Protein AF-A0A6H5HG84-F1 (afdb_monomer)

Sequence (73 aa):
YPQLNPMIMRRFQEPGDVEKAFELVHKSEGLEQARFLAKKHCNEAVRLANTFQESPYQKALVVVSDLVLNRMK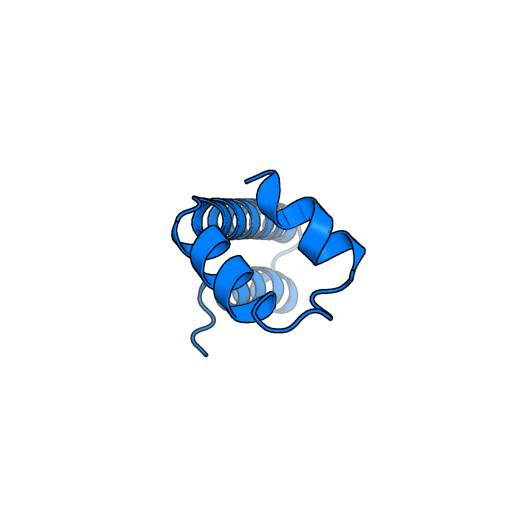

Organism: NCBI:txid355587

pLDDT: mean 94.46, std 6.67, range [54.53, 98.44]

InterPro domains:
  IPR008949 Isoprenoid synthase domain superfamily [G3DSA:1.10.600.10] (1-72)
  IPR008949 Isoprenoid synthase domain superfamily [SSF48576] (11-72)

Solvent-accessible surface area (backbone atoms only — not comparable to full-atom values): 4276 Å² total; per-residue (Å²): 120,74,81,46,52,64,38,58,75,56,68,46,71,55,92,63,32,62,64,52,46,50,51,53,46,69,76,40,66,56,62,59,52,51,52,51,50,53,51,53,53,30,54,50,51,37,58,56,38,68,73,50,75,92,45,75,68,40,52,46,54,40,50,50,38,50,48,69,76,66,62,77,129

Nearest PDB structures (foldseek):
  1sg2-assembly1_C  TM=5.341E-01  e=6.328E+00  Escherichia coli
  3kik-assembly3_C  TM=3.511E-01  e=7.168E+00  Saccharomyces cerevisiae

Secondary structure (DSSP, 8-state):
-TTHHHHHHTTT-STTHHHHHHHHHHHSSHHHHHHHHHHHHHHHHHHHHTTSPSSHHHHHHHHHHHHHHH---

Mean predicted aligned error: 4.03 Å

Structure (mmCIF, N/CA/C/O backbone):
data_AF-A0A6H5HG84-F1
#
_entry.id   AF-A0A6H5HG84-F1
#
loop_
_atom_site.group_PDB
_atom_site.id
_atom_site.type_symbol
_atom_site.label_atom_id
_atom_site.label_alt_id
_atom_site.label_comp_id
_atom_site.label_asym_id
_atom_site.label_entity_id
_atom_site.label_seq_id
_atom_site.pdbx_PDB_ins_code
_atom_site.Cartn_x
_atom_site.Cartn_y
_atom_site.Cartn_z
_atom_site.occupancy
_atom_site.B_iso_or_equiv
_atom_site.auth_seq_id
_atom_site.auth_comp_id
_atom_site.auth_asym_id
_atom_site.auth_atom_id
_atom_site.pdbx_PDB_model_num
ATOM 1 N N . TYR A 1 1 ? 12.234 6.534 -12.947 1.00 86.00 1 TYR A N 1
ATOM 2 C CA . TYR A 1 1 ? 12.359 5.464 -13.956 1.00 86.00 1 TYR A CA 1
ATOM 3 C C . TYR A 1 1 ? 11.601 5.809 -15.243 1.00 86.00 1 TYR A C 1
ATOM 5 O O . TYR A 1 1 ? 10.633 5.132 -15.569 1.00 86.00 1 TYR A O 1
ATOM 13 N N . PRO A 1 2 ? 12.012 6.848 -16.003 1.00 90.50 2 PRO A N 1
ATOM 14 C CA . PRO A 1 2 ? 11.316 7.255 -17.237 1.00 90.50 2 PRO A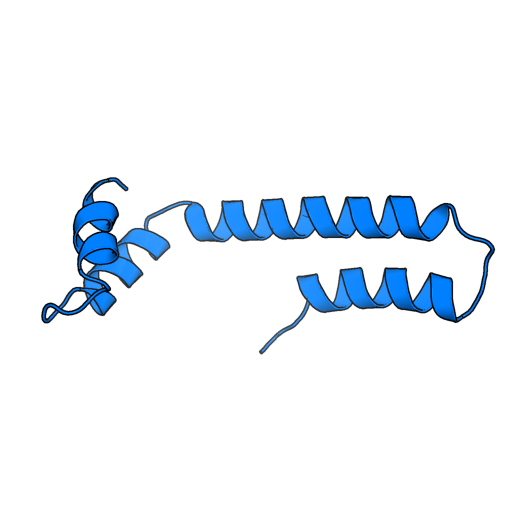 CA 1
ATOM 15 C C . PRO A 1 2 ? 11.325 6.184 -18.334 1.00 90.50 2 PRO A C 1
ATOM 17 O O . PRO A 1 2 ? 10.457 6.177 -19.200 1.00 90.50 2 PRO A O 1
ATOM 20 N N . GLN A 1 3 ? 12.284 5.254 -18.278 1.00 90.88 3 GLN A N 1
ATOM 21 C CA . GLN A 1 3 ? 12.414 4.139 -19.216 1.00 90.88 3 GLN A CA 1
ATOM 22 C C . GLN A 1 3 ? 11.201 3.199 -19.182 1.00 90.88 3 GLN A C 1
ATOM 24 O O . GLN A 1 3 ? 10.964 2.493 -20.155 1.00 90.88 3 GLN A O 1
ATOM 29 N N . LEU A 1 4 ? 10.429 3.205 -18.089 1.00 92.50 4 LEU A N 1
ATOM 30 C CA . LEU A 1 4 ? 9.202 2.423 -17.938 1.00 92.50 4 LEU A CA 1
ATOM 31 C C . LEU A 1 4 ? 8.045 2.986 -18.781 1.00 92.50 4 LEU A C 1
ATOM 33 O O . LEU A 1 4 ? 7.193 2.231 -19.235 1.00 92.50 4 LEU A O 1
ATOM 37 N N . ASN A 1 5 ? 8.030 4.299 -19.034 1.00 94.31 5 ASN A N 1
ATOM 38 C CA . ASN A 1 5 ? 6.943 4.991 -19.731 1.00 94.31 5 ASN A CA 1
ATOM 39 C C . ASN A 1 5 ? 6.640 4.422 -21.129 1.00 94.31 5 ASN A C 1
ATOM 41 O O . ASN A 1 5 ? 5.474 4.124 -21.380 1.00 94.31 5 ASN A O 1
ATOM 45 N N . PRO A 1 6 ? 7.615 4.224 -22.041 1.00 95.94 6 PRO A N 1
ATOM 46 C CA . PRO A 1 6 ? 7.323 3.621 -23.342 1.00 95.94 6 PRO A CA 1
ATOM 47 C C . PRO A 1 6 ? 6.769 2.193 -23.218 1.00 95.94 6 PRO A C 1
ATOM 49 O O . PRO A 1 6 ? 5.834 1.861 -23.941 1.00 95.94 6 PRO A O 1
ATOM 52 N N . MET A 1 7 ? 7.266 1.389 -22.265 1.00 96.38 7 MET A N 1
ATOM 53 C CA . MET A 1 7 ? 6.753 0.033 -21.999 1.00 96.38 7 MET A CA 1
ATOM 54 C C . MET A 1 7 ? 5.291 0.073 -21.530 1.00 96.38 7 MET A C 1
ATOM 56 O O . MET A 1 7 ? 4.460 -0.689 -22.017 1.00 96.38 7 MET A O 1
ATOM 60 N N . ILE A 1 8 ? 4.949 1.016 -20.642 1.00 94.56 8 ILE A N 1
ATOM 61 C CA . ILE A 1 8 ? 3.571 1.249 -20.179 1.00 94.56 8 ILE A CA 1
ATOM 62 C C . ILE A 1 8 ? 2.666 1.670 -21.343 1.00 94.56 8 ILE A C 1
ATOM 64 O O . ILE A 1 8 ? 1.571 1.129 -21.494 1.00 94.56 8 ILE A O 1
ATOM 68 N N . MET A 1 9 ? 3.114 2.611 -22.181 1.00 96.62 9 MET A N 1
ATOM 69 C CA . MET A 1 9 ? 2.324 3.135 -23.304 1.00 96.62 9 MET A CA 1
ATOM 70 C C . MET A 1 9 ? 1.949 2.046 -24.311 1.00 96.62 9 MET A C 1
ATOM 72 O O . MET A 1 9 ? 0.832 2.049 -24.827 1.00 96.62 9 MET A O 1
ATOM 76 N N . ARG A 1 10 ? 2.844 1.078 -24.537 1.00 96.94 10 ARG A N 1
ATOM 77 C CA . ARG A 1 10 ? 2.579 -0.107 -25.368 1.00 96.94 10 ARG A CA 1
ATOM 78 C C . ARG A 1 10 ? 2.057 -1.313 -24.587 1.00 96.94 10 ARG A C 1
ATOM 80 O O . ARG A 1 10 ? 2.049 -2.416 -25.115 1.00 96.94 10 ARG A O 1
ATOM 87 N N . ARG A 1 11 ? 1.628 -1.128 -23.333 1.00 96.06 11 ARG A N 1
ATOM 88 C CA . ARG A 1 11 ? 1.046 -2.175 -22.473 1.00 96.06 11 ARG A CA 1
ATOM 89 C C . ARG A 1 11 ? 1.916 -3.432 -22.343 1.00 96.06 11 ARG A C 1
ATOM 91 O O . ARG A 1 11 ? 1.382 -4.534 -22.273 1.00 96.06 11 ARG A O 1
ATOM 98 N N . PHE A 1 12 ? 3.234 -3.257 -22.303 1.00 96.44 12 PHE A N 1
ATOM 99 C CA . PHE A 1 12 ? 4.214 -4.339 -22.173 1.00 96.44 12 PHE A CA 1
ATOM 100 C C . PHE A 1 12 ? 4.114 -5.411 -23.279 1.00 96.44 12 PHE A C 1
ATOM 102 O O . PHE A 1 12 ? 4.314 -6.594 -23.017 1.00 96.44 12 PHE A O 1
ATOM 109 N N . GLN A 1 13 ? 3.733 -5.017 -24.500 1.00 96.44 13 GLN A N 1
ATOM 110 C CA . GLN A 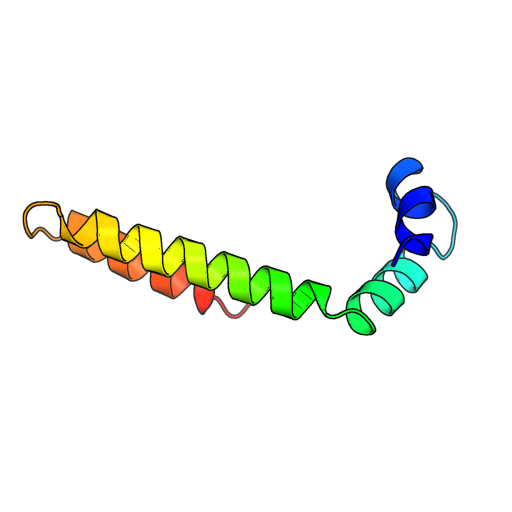1 13 ? 3.499 -5.943 -25.614 1.00 96.44 13 GLN A CA 1
ATOM 111 C C . GLN A 1 13 ? 4.772 -6.416 -26.331 1.00 96.44 13 GLN A C 1
ATOM 113 O O . GLN A 1 13 ? 4.699 -7.383 -27.090 1.00 96.44 13 GLN A O 1
ATOM 118 N N . GLU A 1 14 ? 5.922 -5.762 -26.140 1.00 96.69 14 GLU A N 1
ATOM 119 C CA . GLU A 1 14 ? 7.170 -6.206 -26.769 1.00 96.69 14 GLU A CA 1
ATOM 120 C C . GLU A 1 14 ? 7.846 -7.324 -25.956 1.00 96.69 14 GLU A C 1
ATOM 122 O O . GLU A 1 14 ? 7.800 -7.311 -24.721 1.00 96.69 14 GLU A O 1
ATOM 127 N N . PRO A 1 15 ? 8.527 -8.279 -26.618 1.00 96.69 15 PRO A N 1
ATOM 128 C CA . PRO A 1 15 ? 9.327 -9.281 -25.921 1.00 96.69 15 PRO A CA 1
ATOM 129 C C . PRO A 1 15 ? 10.354 -8.626 -24.985 1.00 96.69 15 PRO A C 1
ATOM 131 O O . PRO A 1 15 ? 11.115 -7.756 -25.408 1.00 96.69 15 PRO A O 1
ATOM 134 N N . GLY A 1 16 ? 10.397 -9.051 -23.721 1.00 95.69 16 GLY A N 1
ATOM 135 C CA . GLY A 1 16 ? 11.318 -8.504 -22.720 1.00 95.69 16 GLY A CA 1
ATOM 136 C C . GLY A 1 16 ? 10.777 -7.314 -21.917 1.00 95.69 16 GLY A C 1
ATOM 137 O O . GLY A 1 16 ? 11.442 -6.868 -20.977 1.00 95.69 16 GLY A O 1
ATOM 138 N N . ASP A 1 17 ? 9.601 -6.772 -22.261 1.00 96.88 17 ASP A N 1
ATOM 139 C CA . ASP A 1 17 ? 9.018 -5.626 -21.552 1.00 96.88 17 ASP A CA 1
ATOM 140 C C . ASP A 1 17 ? 8.716 -5.944 -20.090 1.00 96.88 17 ASP A C 1
ATOM 142 O O . ASP A 1 17 ? 8.987 -5.128 -19.210 1.00 96.88 17 ASP A O 1
ATOM 146 N N . VAL A 1 18 ? 8.157 -7.125 -19.826 1.00 96.19 18 VAL A N 1
ATOM 147 C CA . 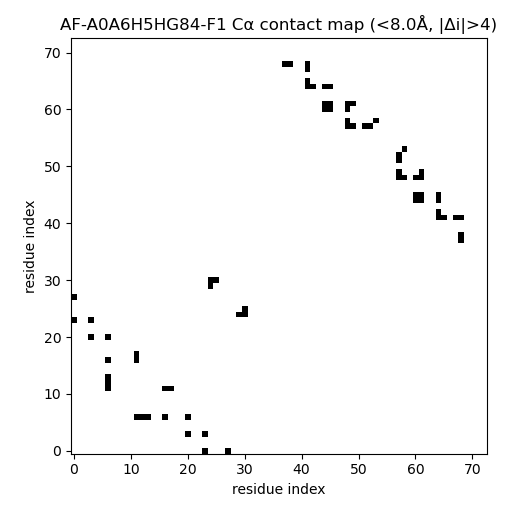VAL A 1 18 ? 7.743 -7.531 -18.479 1.00 96.19 18 VAL A CA 1
ATOM 148 C C . VAL A 1 18 ? 8.966 -7.745 -17.594 1.00 96.19 18 VAL A C 1
ATOM 150 O O . VAL A 1 18 ? 9.018 -7.223 -16.483 1.00 96.19 18 VAL A O 1
ATOM 153 N N . GLU A 1 19 ? 9.975 -8.448 -18.100 1.00 97.00 19 GLU A N 1
ATOM 154 C CA . GLU A 1 19 ? 11.221 -8.744 -17.397 1.00 97.00 19 GLU A CA 1
ATOM 155 C C . GLU A 1 19 ? 11.969 -7.451 -17.060 1.00 97.00 19 GLU A C 1
ATOM 157 O O . GLU A 1 19 ? 12.355 -7.213 -15.913 1.00 97.00 19 GLU A O 1
ATOM 162 N N . LYS A 1 20 ? 12.105 -6.555 -18.044 1.00 95.38 20 LYS A N 1
ATOM 163 C CA . LYS A 1 20 ? 12.779 -5.271 -17.851 1.00 95.38 20 LYS A CA 1
ATOM 164 C C . LYS A 1 20 ? 11.993 -4.351 -16.922 1.00 95.38 20 LYS A C 1
ATOM 166 O O . LYS A 1 20 ? 12.590 -3.696 -16.069 1.00 95.38 20 LYS A O 1
ATOM 171 N N . ALA A 1 21 ? 10.668 -4.295 -17.050 1.00 95.31 21 ALA A N 1
ATOM 172 C CA . ALA A 1 21 ? 9.821 -3.529 -16.143 1.00 95.31 21 ALA A CA 1
ATOM 173 C C . ALA A 1 21 ? 9.942 -4.038 -14.703 1.00 95.31 21 ALA A C 1
ATOM 175 O O . ALA A 1 21 ? 10.103 -3.234 -13.786 1.00 95.31 21 ALA A O 1
ATOM 176 N N . PHE A 1 22 ? 9.935 -5.358 -14.511 1.00 94.06 22 PHE A N 1
ATOM 177 C CA . PHE A 1 22 ? 10.122 -5.992 -13.212 1.00 94.06 22 PHE A CA 1
ATOM 178 C C . PHE A 1 22 ? 11.465 -5.605 -12.583 1.00 94.06 22 PHE A C 1
ATOM 180 O O . PHE A 1 22 ? 11.492 -5.177 -11.428 1.00 94.06 22 PHE A O 1
ATOM 187 N N . GLU A 1 23 ? 12.565 -5.664 -13.341 1.00 95.12 23 GLU A N 1
ATOM 188 C CA . GLU A 1 23 ? 13.873 -5.209 -12.859 1.00 95.12 23 GLU A CA 1
ATOM 189 C C . GLU A 1 23 ? 13.879 -3.731 -12.467 1.00 95.12 23 GLU A C 1
ATOM 191 O O . GLU A 1 23 ? 14.424 -3.367 -11.425 1.00 95.12 23 GLU A O 1
ATOM 196 N N . LEU A 1 24 ? 13.302 -2.864 -13.304 1.00 94.56 24 LEU A N 1
ATOM 197 C CA . LEU A 1 24 ? 13.264 -1.428 -13.035 1.00 94.56 24 LEU A CA 1
ATOM 198 C C . LEU A 1 24 ? 12.430 -1.122 -11.789 1.00 94.56 24 LEU A C 1
ATOM 200 O O . LEU A 1 24 ? 12.829 -0.270 -11.001 1.00 94.56 24 LEU A O 1
ATOM 204 N N . VAL A 1 25 ? 11.322 -1.837 -11.575 1.00 93.38 25 VAL A N 1
ATOM 205 C CA . VAL A 1 25 ? 10.515 -1.728 -10.354 1.00 93.38 25 VAL A CA 1
ATOM 206 C C . VAL A 1 25 ? 11.325 -2.151 -9.127 1.00 93.38 25 VAL A C 1
ATOM 208 O O . VAL A 1 25 ? 11.307 -1.425 -8.138 1.00 93.38 25 VAL A O 1
ATOM 211 N N . HIS A 1 26 ? 12.086 -3.246 -9.197 1.00 91.19 26 HIS A N 1
ATOM 212 C CA . HIS A 1 26 ? 12.915 -3.724 -8.078 1.00 91.19 26 HIS A CA 1
ATOM 213 C C . HIS A 1 26 ? 14.112 -2.824 -7.774 1.00 91.19 26 HIS A C 1
ATOM 215 O O . HIS A 1 26 ? 14.490 -2.675 -6.617 1.00 91.19 26 HIS A O 1
ATOM 221 N N . LYS A 1 27 ? 14.718 -2.220 -8.801 1.00 93.50 27 LYS A N 1
ATOM 222 C CA . LYS A 1 27 ? 15.791 -1.229 -8.627 1.00 93.50 27 LYS A CA 1
ATOM 223 C C . LYS A 1 27 ? 15.242 0.096 -8.088 1.00 93.50 27 LYS A C 1
ATOM 225 O O . LYS A 1 27 ? 15.984 0.883 -7.504 1.00 93.50 27 LYS A O 1
ATOM 230 N N . SER A 1 28 ? 13.953 0.363 -8.300 1.00 92.81 28 SER A N 1
ATOM 231 C CA . SER A 1 28 ? 13.275 1.558 -7.807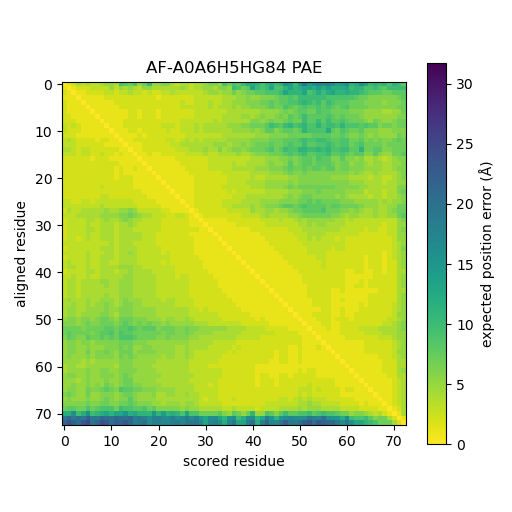 1.00 92.81 28 SER A CA 1
ATOM 232 C C . SER A 1 28 ? 12.839 1.451 -6.352 1.00 92.81 28 SER A C 1
ATOM 234 O O . SER A 1 28 ? 12.640 0.370 -5.814 1.00 92.81 28 SER A O 1
ATOM 236 N N . GLU A 1 29 ? 12.549 2.602 -5.755 1.00 92.56 29 GLU A N 1
ATOM 237 C CA . GLU A 1 29 ? 11.860 2.692 -4.463 1.00 92.56 29 GLU A CA 1
ATOM 238 C C . GLU A 1 29 ? 10.328 2.581 -4.598 1.00 92.56 29 GLU A C 1
ATOM 240 O O . GLU A 1 29 ? 9.598 2.814 -3.638 1.00 92.56 29 GLU A O 1
ATOM 245 N N . GLY A 1 30 ? 9.803 2.250 -5.784 1.00 92.00 30 GLY A N 1
ATOM 246 C CA . GLY A 1 30 ? 8.366 2.283 -6.067 1.00 92.00 30 GLY A CA 1
ATOM 247 C C . GLY A 1 30 ? 7.545 1.329 -5.194 1.00 92.00 30 GLY A C 1
ATOM 248 O O . GLY A 1 30 ? 6.441 1.682 -4.783 1.00 92.00 30 GLY A O 1
ATOM 249 N N . LEU A 1 31 ? 8.090 0.153 -4.860 1.00 92.06 31 LEU A N 1
ATOM 250 C CA . LEU A 1 31 ? 7.433 -0.807 -3.963 1.00 92.06 31 LEU A CA 1
ATOM 251 C C . LEU A 1 31 ? 7.316 -0.261 -2.534 1.00 92.06 31 LEU A C 1
ATOM 253 O O . LEU A 1 31 ? 6.242 -0.325 -1.935 1.00 92.06 31 LEU A O 1
ATOM 257 N N . GLU A 1 32 ? 8.390 0.334 -2.016 1.00 93.56 32 GLU A N 1
ATOM 258 C CA . GLU A 1 32 ? 8.402 0.933 -0.680 1.00 93.56 32 GLU A CA 1
ATOM 259 C C . GLU A 1 32 ? 7.505 2.171 -0.609 1.00 93.56 32 GLU A C 1
ATOM 261 O O . GLU A 1 32 ? 6.735 2.324 0.338 1.00 93.56 32 GLU A O 1
ATOM 266 N N . GLN A 1 33 ? 7.508 3.013 -1.645 1.00 95.12 33 GLN A N 1
ATOM 267 C CA . GLN A 1 33 ? 6.607 4.164 -1.738 1.00 95.12 33 GLN A CA 1
ATOM 268 C C . GLN A 1 33 ? 5.134 3.739 -1.807 1.00 95.12 33 GLN A C 1
ATOM 270 O O . GLN A 1 33 ? 4.292 4.325 -1.121 1.00 95.12 33 GLN A O 1
ATOM 275 N N . ALA A 1 34 ? 4.809 2.695 -2.577 1.00 94.56 34 ALA A N 1
ATOM 276 C CA . ALA A 1 34 ? 3.455 2.148 -2.635 1.00 94.56 34 ALA A CA 1
ATOM 277 C C . ALA A 1 34 ? 3.019 1.570 -1.278 1.00 94.56 34 ALA A C 1
ATOM 279 O O . ALA A 1 34 ? 1.911 1.854 -0.818 1.00 94.56 34 ALA A O 1
ATOM 280 N N . ARG A 1 35 ? 3.902 0.827 -0.594 1.00 94.00 35 ARG A N 1
ATOM 281 C CA . ARG A 1 35 ? 3.663 0.309 0.764 1.00 94.00 35 ARG A CA 1
ATOM 282 C C . ARG A 1 35 ? 3.451 1.442 1.769 1.00 94.00 35 ARG A C 1
ATOM 284 O O . ARG A 1 35 ? 2.518 1.388 2.571 1.00 94.00 35 ARG A O 1
ATOM 291 N N . PHE A 1 36 ? 4.282 2.478 1.711 1.00 95.94 36 PHE A N 1
ATOM 292 C CA . PHE A 1 36 ? 4.156 3.666 2.551 1.00 95.94 36 PHE A CA 1
ATOM 293 C C . PHE A 1 36 ? 2.807 4.361 2.339 1.00 95.94 36 PHE A C 1
ATOM 295 O O . PHE A 1 36 ? 2.114 4.679 3.308 1.00 95.94 36 PHE A O 1
ATOM 302 N N . LEU A 1 37 ? 2.403 4.557 1.082 1.00 97.25 37 LEU A N 1
ATOM 303 C CA . LEU A 1 37 ? 1.139 5.206 0.750 1.00 97.25 37 LEU A CA 1
ATOM 304 C C . LEU A 1 37 ? -0.063 4.368 1.207 1.00 97.25 37 LEU A C 1
ATOM 306 O O . LEU A 1 37 ? -0.985 4.910 1.816 1.00 97.25 37 LEU A O 1
ATOM 310 N N . ALA A 1 38 ? -0.023 3.048 1.003 1.00 96.31 38 ALA A N 1
ATOM 311 C CA . ALA A 1 38 ? -1.039 2.131 1.513 1.00 96.31 38 ALA A CA 1
ATOM 312 C C . ALA A 1 38 ? -1.176 2.236 3.041 1.00 96.31 38 ALA A C 1
ATOM 314 O O . ALA A 1 38 ? -2.289 2.394 3.548 1.00 96.31 38 ALA A O 1
ATOM 315 N N . LYS A 1 39 ? -0.052 2.245 3.777 1.00 96.75 39 LYS A N 1
ATOM 316 C CA . LYS A 1 39 ? -0.038 2.433 5.238 1.00 96.75 39 LYS A CA 1
ATOM 317 C C . LYS A 1 39 ? -0.650 3.770 5.645 1.00 96.75 39 LYS A C 1
ATOM 319 O O . LYS A 1 39 ? -1.467 3.813 6.560 1.00 96.75 39 LYS A O 1
ATOM 324 N N . LYS A 1 40 ? -0.301 4.855 4.949 1.00 98.00 40 LYS A N 1
ATOM 325 C CA . LYS A 1 40 ? -0.861 6.188 5.204 1.00 98.00 40 LYS A CA 1
ATOM 326 C C . LYS A 1 40 ? -2.384 6.202 5.041 1.00 98.00 40 LYS A C 1
ATOM 328 O O . LYS A 1 40 ? -3.074 6.723 5.913 1.00 98.00 40 LYS A O 1
ATOM 333 N N . HIS A 1 41 ? -2.907 5.609 3.968 1.00 98.06 41 HIS A N 1
ATOM 334 C CA . HIS A 1 41 ? -4.352 5.529 3.741 1.00 98.06 41 HIS A CA 1
ATOM 335 C C . HIS A 1 41 ? -5.069 4.660 4.777 1.00 98.06 41 HIS A C 1
ATOM 337 O O . HIS A 1 41 ? -6.125 5.054 5.260 1.00 98.06 41 HIS A O 1
ATOM 343 N N . CYS A 1 42 ? -4.491 3.523 5.166 1.00 97.62 42 CYS A N 1
ATOM 344 C CA . CYS A 1 42 ? -5.079 2.661 6.193 1.00 97.62 42 CYS A CA 1
ATOM 345 C C . CYS A 1 42 ? -5.084 3.337 7.572 1.00 97.62 42 CYS A C 1
ATOM 347 O O . CYS A 1 42 ? -6.089 3.285 8.272 1.00 97.62 42 CYS A O 1
ATOM 349 N N . ASN A 1 43 ? -4.011 4.044 7.940 1.00 97.69 43 ASN A N 1
ATOM 350 C CA . ASN A 1 43 ? -3.971 4.828 9.178 1.00 97.69 43 ASN A CA 1
ATOM 351 C C . ASN A 1 43 ? -5.065 5.905 9.204 1.00 97.69 43 ASN A C 1
ATOM 353 O O . ASN A 1 43 ? -5.715 6.107 10.228 1.00 97.69 43 ASN A O 1
ATOM 357 N N . GLU A 1 44 ? -5.288 6.580 8.076 1.00 98.31 44 GLU A N 1
ATOM 358 C CA . GLU A 1 44 ? -6.350 7.578 7.955 1.00 98.31 44 GLU A CA 1
ATOM 359 C C . GLU A 1 44 ? -7.746 6.942 8.019 1.00 98.31 44 GLU A C 1
ATOM 361 O O . GLU A 1 44 ? -8.632 7.463 8.694 1.00 98.31 44 GLU A O 1
ATOM 366 N N . ALA A 1 45 ? -7.936 5.777 7.396 1.00 97.94 45 ALA A N 1
ATOM 367 C CA . ALA A 1 45 ? -9.178 5.017 7.492 1.00 97.94 45 ALA A CA 1
ATOM 368 C C . ALA A 1 45 ? -9.486 4.607 8.942 1.00 97.94 45 ALA A C 1
ATOM 370 O O . ALA A 1 45 ? -10.617 4.771 9.393 1.00 97.94 45 ALA A O 1
ATOM 371 N N . VAL A 1 46 ? -8.481 4.155 9.701 1.00 98.00 46 VAL A N 1
ATOM 372 C CA . VAL A 1 46 ? -8.613 3.853 11.138 1.00 98.00 46 VAL A CA 1
ATOM 373 C C . VAL A 1 46 ? -8.968 5.110 11.932 1.00 98.00 46 VAL A C 1
ATOM 375 O O . VAL A 1 46 ? -9.867 5.070 12.774 1.00 98.00 46 VAL A O 1
ATOM 378 N N . ARG A 1 47 ? -8.308 6.242 11.650 1.00 98.31 47 ARG A N 1
ATOM 379 C CA . ARG A 1 47 ? -8.602 7.532 12.295 1.00 98.31 47 ARG A CA 1
ATOM 380 C C . ARG A 1 47 ? -10.066 7.928 12.105 1.00 98.31 47 ARG A C 1
ATOM 382 O O . ARG A 1 47 ? -10.710 8.311 13.076 1.00 98.31 47 ARG A O 1
ATOM 389 N N . LEU A 1 48 ? -10.583 7.809 10.881 1.00 98.25 48 LEU A N 1
ATOM 390 C CA . LEU A 1 48 ? -11.979 8.106 10.550 1.00 98.25 48 LEU A CA 1
ATOM 391 C C . LEU A 1 48 ? -12.946 7.079 11.150 1.00 98.25 48 LEU A C 1
ATOM 393 O O . LEU A 1 48 ? -13.972 7.455 11.700 1.00 98.25 48 LEU A O 1
ATOM 397 N N . ALA A 1 49 ? -12.620 5.786 11.121 1.00 97.81 49 ALA A N 1
ATOM 398 C CA . ALA A 1 49 ? -13.462 4.759 11.733 1.00 97.81 49 ALA A CA 1
ATOM 399 C C . ALA A 1 49 ? -13.644 4.997 13.241 1.00 97.81 49 ALA A C 1
ATOM 401 O O . ALA A 1 49 ? -14.722 4.762 13.780 1.00 97.81 49 ALA A O 1
ATOM 402 N N . ASN A 1 50 ? -12.619 5.499 13.931 1.00 97.62 50 ASN A N 1
ATOM 403 C CA . ASN A 1 50 ? -12.687 5.834 15.355 1.00 97.62 50 ASN A CA 1
ATOM 404 C C . ASN A 1 50 ? -13.556 7.066 15.673 1.00 97.62 50 ASN A C 1
ATOM 406 O O . ASN A 1 50 ? -13.784 7.339 16.848 1.00 97.62 50 ASN A O 1
ATOM 410 N N . THR A 1 51 ? -14.067 7.802 14.676 1.00 98.19 51 THR A N 1
ATOM 411 C CA . THR A 1 51 ? -15.036 8.888 14.917 1.00 98.19 51 THR A CA 1
ATOM 412 C C . THR A 1 51 ? -16.480 8.395 15.002 1.00 98.19 51 THR A C 1
ATOM 414 O O . THR A 1 51 ? -17.368 9.168 15.354 1.00 98.19 51 THR A O 1
ATOM 417 N N . PHE A 1 52 ? -16.748 7.139 14.636 1.00 97.88 52 PHE A N 1
ATOM 418 C CA . PHE A 1 52 ? -18.081 6.547 14.734 1.00 97.88 52 PHE A CA 1
ATOM 419 C C . PHE A 1 52 ? -18.373 6.028 16.141 1.00 97.88 52 PHE A C 1
ATOM 421 O O . PHE A 1 52 ? -17.467 5.751 16.923 1.00 97.88 52 PHE A O 1
ATOM 428 N N . GLN A 1 53 ? -19.662 5.852 16.446 1.00 98.00 53 GLN A N 1
ATOM 429 C CA . GLN A 1 53 ? -20.084 5.212 17.687 1.00 98.00 53 GLN A CA 1
ATOM 430 C C . GLN A 1 53 ? -19.505 3.794 17.784 1.00 98.00 53 GLN A C 1
ATOM 432 O O . GLN A 1 53 ? -19.543 3.022 16.818 1.00 98.00 53 GLN A O 1
ATOM 437 N N . GLU A 1 54 ? -19.001 3.449 18.971 1.00 97.62 54 GLU A N 1
ATOM 438 C CA . GLU A 1 54 ? -18.425 2.133 19.220 1.00 97.62 54 GLU A CA 1
ATOM 439 C C . GLU A 1 54 ? -19.450 1.032 18.924 1.00 97.62 54 GLU A C 1
ATOM 441 O O . GLU A 1 54 ? -20.574 1.023 19.429 1.00 97.62 54 GLU A O 1
ATOM 446 N N . SER A 1 55 ? -19.054 0.103 18.059 1.00 98.44 55 SER A N 1
ATOM 447 C CA . SER A 1 55 ? -19.873 -1.030 17.643 1.00 98.44 55 SER A CA 1
ATOM 448 C C . SER A 1 55 ? -18.990 -2.127 17.041 1.00 98.44 55 SER A C 1
ATOM 450 O O . SER A 1 55 ? -17.849 -1.861 16.649 1.00 98.44 55 SER A O 1
ATOM 452 N N . PRO A 1 56 ? -19.499 -3.364 16.903 1.00 98.25 56 PRO A N 1
ATOM 453 C CA . PRO A 1 56 ? -18.787 -4.419 16.184 1.00 98.25 56 PRO A CA 1
ATOM 454 C C . PRO A 1 56 ? -18.428 -4.029 14.741 1.00 98.25 56 PRO A C 1
ATOM 456 O O . PRO A 1 56 ? -17.357 -4.381 14.256 1.00 98.25 56 PRO A O 1
ATOM 459 N N . TYR A 1 57 ? -19.285 -3.252 14.071 1.00 97.56 57 TYR A N 1
ATOM 460 C CA . TYR A 1 57 ? -19.058 -2.784 12.700 1.00 97.56 57 TYR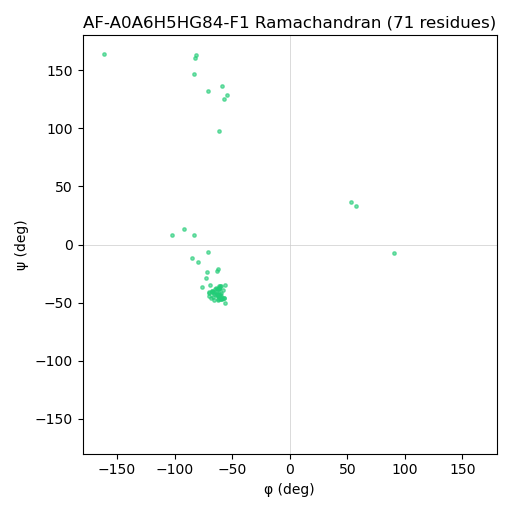 A CA 1
ATOM 461 C C . TYR A 1 57 ? -17.927 -1.756 12.619 1.00 97.56 57 TYR A C 1
ATOM 463 O O . TYR A 1 57 ? -17.082 -1.833 11.731 1.00 97.56 57 TYR A O 1
ATOM 471 N N . GLN A 1 58 ? -17.869 -0.834 13.584 1.00 97.94 58 GLN A N 1
ATOM 472 C CA . GLN A 1 58 ? -16.770 0.122 13.703 1.00 97.94 58 GLN A CA 1
ATOM 473 C C . GLN A 1 58 ? -15.433 -0.606 13.910 1.00 97.94 58 GLN A C 1
ATOM 475 O O . GLN A 1 58 ? -14.468 -0.341 13.192 1.00 97.94 58 GLN A O 1
ATOM 480 N N . LYS A 1 59 ? -15.397 -1.590 14.818 1.00 97.88 59 LYS A N 1
ATOM 481 C CA . LYS A 1 59 ? -14.205 -2.418 15.064 1.00 97.88 59 LYS A CA 1
ATOM 482 C C . LYS A 1 59 ? -13.790 -3.202 13.818 1.00 97.88 59 LYS A C 1
ATOM 484 O O . LYS A 1 59 ? -12.601 -3.291 13.525 1.00 97.88 59 LYS A O 1
ATOM 489 N N . ALA A 1 60 ? -14.748 -3.713 13.042 1.00 97.88 60 ALA A N 1
ATOM 490 C CA . ALA A 1 60 ? -14.462 -4.409 11.790 1.00 97.88 60 ALA A CA 1
ATOM 491 C C . ALA A 1 60 ? -13.756 -3.509 10.757 1.00 97.88 60 ALA A C 1
ATOM 493 O O . ALA A 1 60 ? -12.829 -3.973 10.097 1.00 97.88 60 ALA A O 1
ATOM 494 N N . LEU A 1 61 ? -14.117 -2.223 10.649 1.00 97.44 61 LEU A N 1
ATOM 495 C CA . LEU A 1 61 ? -13.427 -1.272 9.759 1.00 97.44 61 LEU A CA 1
ATOM 496 C C . LEU A 1 61 ? -11.954 -1.067 10.151 1.00 97.44 61 LEU A C 1
ATOM 498 O O . LEU A 1 61 ? -11.079 -0.991 9.283 1.00 97.44 61 LEU A O 1
ATOM 502 N N . VAL A 1 62 ? -11.671 -1.026 11.456 1.00 97.00 62 VAL A N 1
ATOM 503 C CA . VAL A 1 62 ? -10.299 -0.946 11.976 1.00 97.00 62 VAL A CA 1
ATOM 504 C C . VAL A 1 62 ? -9.521 -2.219 11.634 1.00 97.00 62 VAL A C 1
ATOM 506 O O . VAL A 1 62 ? -8.425 -2.139 11.084 1.00 97.00 62 VAL A O 1
ATOM 509 N N . VAL A 1 63 ? -10.111 -3.393 11.880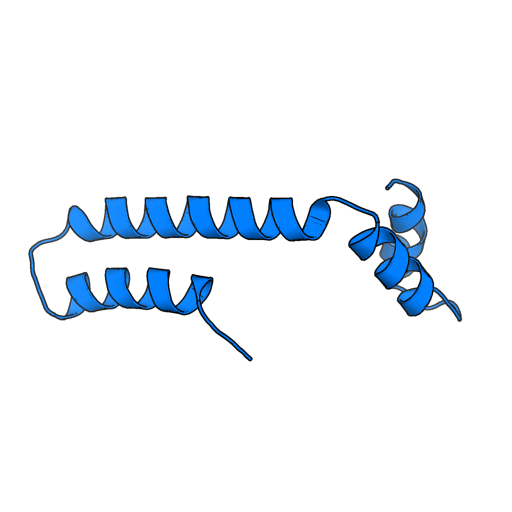 1.00 96.88 63 VAL A N 1
ATOM 510 C CA . VAL A 1 63 ? -9.482 -4.695 11.598 1.00 96.88 63 VAL A CA 1
ATOM 511 C C . VAL A 1 63 ? -9.197 -4.877 10.106 1.00 96.88 63 VAL A C 1
ATOM 513 O O . VAL A 1 63 ? -8.110 -5.311 9.740 1.00 96.88 63 VAL A O 1
ATOM 516 N N . VAL A 1 64 ? -10.132 -4.513 9.225 1.00 96.19 64 VAL A N 1
ATOM 517 C CA . VAL A 1 64 ? -9.936 -4.627 7.769 1.00 96.19 64 VAL A CA 1
ATOM 518 C C . VAL A 1 64 ? -8.758 -3.774 7.296 1.00 96.19 64 VAL A C 1
ATOM 520 O O . VAL A 1 64 ? -8.000 -4.216 6.434 1.00 96.19 64 VAL A O 1
ATOM 523 N N . SER A 1 65 ? -8.562 -2.591 7.882 1.00 95.44 65 SER A N 1
ATOM 524 C CA . SER A 1 65 ? -7.428 -1.723 7.543 1.00 95.44 65 SER A CA 1
ATOM 525 C C . SER A 1 65 ? -6.082 -2.377 7.883 1.00 95.44 65 SER A C 1
ATOM 527 O O . SER A 1 65 ? -5.140 -2.269 7.101 1.00 95.44 65 SER A O 1
ATOM 529 N N . ASP A 1 66 ? -5.998 -3.106 8.999 1.00 93.44 66 ASP A N 1
ATOM 530 C CA . ASP A 1 66 ? -4.801 -3.873 9.368 1.00 93.44 66 ASP A CA 1
ATOM 531 C C . ASP A 1 66 ? -4.591 -5.091 8.452 1.00 93.44 66 ASP A C 1
ATOM 533 O O . ASP A 1 66 ? -3.498 -5.303 7.919 1.00 93.44 66 ASP A O 1
ATOM 537 N N . LEU A 1 67 ? -5.664 -5.839 8.173 1.00 94.94 67 LEU A N 1
ATOM 538 C CA . LEU A 1 67 ? -5.620 -7.000 7.282 1.00 94.94 67 LEU A CA 1
ATOM 539 C C . LEU A 1 67 ? -5.120 -6.636 5.881 1.00 94.94 67 LEU A C 1
ATOM 541 O O . LEU A 1 67 ? -4.364 -7.403 5.294 1.00 94.94 67 LEU A O 1
ATOM 545 N N . VAL A 1 68 ? -5.513 -5.482 5.335 1.00 92.31 68 VAL A N 1
ATOM 546 C CA . VAL A 1 68 ? -5.058 -5.030 4.009 1.00 92.31 68 VAL A CA 1
ATOM 547 C C . VAL A 1 68 ? -3.547 -4.776 3.982 1.00 92.31 68 VAL A C 1
ATOM 549 O O . VAL A 1 68 ? -2.903 -5.100 2.984 1.00 92.31 68 VAL A O 1
ATOM 552 N N . LEU A 1 69 ? -2.968 -4.245 5.063 1.00 91.88 69 LEU A N 1
ATOM 553 C CA . LEU A 1 69 ? -1.528 -3.975 5.150 1.00 91.88 69 LEU A CA 1
ATOM 554 C C . LEU A 1 69 ? -0.696 -5.235 5.382 1.00 91.88 69 LEU A C 1
ATOM 556 O O . LEU A 1 69 ? 0.4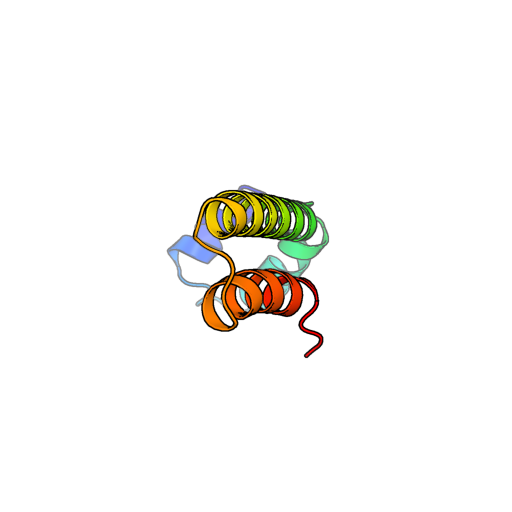07 -5.349 4.843 1.00 91.88 69 LEU A O 1
ATOM 560 N N . ASN A 1 70 ? -1.227 -6.165 6.173 1.00 90.88 70 ASN A N 1
ATOM 561 C CA . ASN A 1 70 ? -0.513 -7.355 6.631 1.00 90.88 70 ASN A CA 1
ATOM 562 C C . ASN A 1 70 ? -0.893 -8.623 5.860 1.00 90.88 70 ASN A C 1
ATOM 564 O O . ASN A 1 70 ? -0.482 -9.719 6.243 1.00 90.88 70 ASN A O 1
ATOM 568 N N . ARG A 1 71 ? -1.673 -8.505 4.776 1.00 87.44 71 ARG A N 1
ATOM 569 C CA . ARG A 1 71 ? -2.063 -9.645 3.945 1.00 87.44 71 ARG A CA 1
ATOM 570 C C . ARG A 1 71 ? -0.822 -10.296 3.339 1.00 87.44 71 ARG A C 1
ATOM 572 O O . ARG A 1 71 ? -0.333 -9.869 2.294 1.00 87.44 71 ARG A O 1
ATOM 579 N N . MET A 1 72 ? -0.348 -11.364 3.966 1.00 61.59 72 MET A N 1
ATOM 580 C CA . MET A 1 72 ? 0.561 -12.295 3.314 1.00 61.59 72 MET A CA 1
ATOM 581 C C . MET A 1 72 ? -0.241 -13.079 2.270 1.00 61.59 72 MET A C 1
ATOM 583 O O . MET A 1 72 ? -1.360 -13.520 2.546 1.00 61.59 72 MET A O 1
ATOM 587 N N . LYS A 1 73 ? 0.296 -13.177 1.053 1.00 54.53 73 LYS A N 1
ATOM 588 C CA . LYS A 1 73 ? -0.179 -14.123 0.041 1.00 54.53 73 LYS A CA 1
ATOM 589 C C . LYS A 1 73 ? 0.634 -15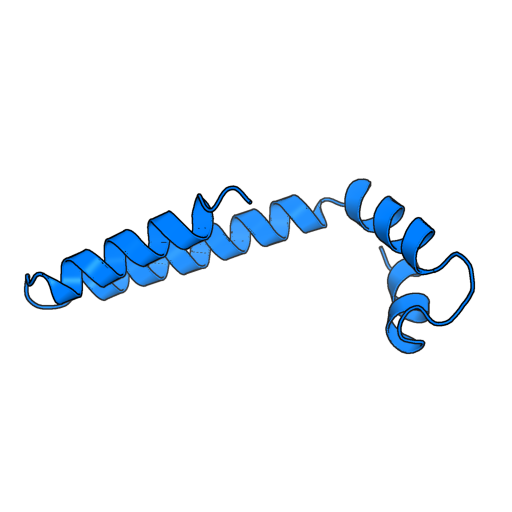.399 0.129 1.00 54.53 73 LYS A C 1
ATOM 591 O O . LYS A 1 73 ? 1.849 -15.272 0.396 1.00 54.53 73 LYS A O 1
#

Foldseek 3Di:
DCVLVVCVVVVVPDPCSVVVNVVVCVVDCVVVVVLVVLLVVLVVQLVVLVVDDDDPVSVVSNVVSVCVSPVDD

Radius of gyration: 18.05 Å; Cα contacts (8 Å, |Δi|>4): 36; chains: 1; bounding box: 36×23×46 Å